Protein AF-A0A920G7Z4-F1 (afdb_monomer_lite)

Secondary structure (DSSP, 8-state):
--HHHHHS------PPEEEEETTEEEEEPPTTSSHHHHHHHHHHHTTS-GGGS-TT-HHHHHHHHHHHHHHHHHHHHH-S-TTTS---HHHHH-HHHHHHHHTT--TTS--S--------------------

Foldseek 3Di:
DDPVVVVPDDDDDADWDWADAPNDIDTDRDPPDPVLLVLLLRLLCSVDDLVVDPVPDPLSVLSSVLSSVQSVLQCVVQNDDVVVDDHQSCQSNDSVNSPVSNVQRDSVDDDPDDHHDDGDDDDDDDDPPPDD

Sequence (132 aa):
MRLEDLAAHEGEWVTPGRVHYHGYDVYELPPNGQGFAALQMLNILKQADLRDYPRGSAEAFHYMVEAKRLAFEDVARYYADPDYADIPFESLLSEAYGKERFALIDPARATPEFGPGEPKLEGRATHVSDCR

pLDDT: mean 82.18, std 16.67, range [33.47, 96.38]

Radius of gyration: 18.19 Å; chains: 1; bounding box: 48×48×43 Å

Structure (mmCIF, N/CA/C/O backbone):
data_AF-A0A920G7Z4-F1
#
_entry.id   AF-A0A920G7Z4-F1
#
loop_
_atom_site.group_PDB
_atom_site.id
_atom_site.type_symbol
_atom_site.label_atom_id
_atom_site.label_alt_id
_atom_site.label_comp_id
_atom_site.label_asym_id
_atom_site.label_entity_id
_atom_site.label_seq_id
_atom_site.pdbx_PDB_ins_code
_atom_site.Cartn_x
_atom_site.Cartn_y
_atom_site.Cartn_z
_atom_site.occupancy
_atom_site.B_iso_or_equiv
_atom_site.auth_seq_id
_atom_site.auth_comp_id
_atom_site.auth_asym_id
_atom_site.auth_atom_id
_atom_site.pdbx_PDB_model_num
ATOM 1 N N . MET A 1 1 ? 30.223 12.877 -12.887 1.00 67.56 1 MET A N 1
ATOM 2 C CA . MET A 1 1 ? 29.420 13.079 -14.101 1.00 67.56 1 MET A CA 1
ATOM 3 C C . MET A 1 1 ? 30.288 13.750 -15.153 1.00 67.56 1 MET A C 1
ATOM 5 O O . MET A 1 1 ? 30.747 14.867 -14.931 1.00 67.56 1 MET A O 1
ATOM 9 N N . ARG A 1 2 ? 30.597 13.030 -16.227 1.00 92.00 2 ARG A N 1
ATOM 10 C CA . ARG A 1 2 ? 31.365 13.452 -17.404 1.00 92.00 2 ARG A CA 1
ATOM 11 C C . ARG A 1 2 ? 30.415 13.653 -18.583 1.00 92.00 2 ARG A C 1
ATOM 13 O O . ARG A 1 2 ? 29.267 13.223 -18.533 1.00 92.00 2 ARG A O 1
ATOM 20 N N . LEU A 1 3 ? 30.895 14.290 -19.651 1.00 89.94 3 LEU A N 1
ATOM 21 C CA . LEU A 1 3 ? 30.099 14.474 -20.869 1.00 89.94 3 LEU A CA 1
ATOM 22 C C . LEU A 1 3 ? 29.703 13.122 -21.496 1.00 89.94 3 LEU A C 1
ATOM 24 O O . LEU A 1 3 ? 28.608 12.994 -22.030 1.00 89.94 3 LEU A O 1
ATOM 28 N N . GLU A 1 4 ? 30.569 12.113 -21.364 1.00 90.88 4 GLU A N 1
ATOM 29 C CA . GLU A 1 4 ? 30.301 10.736 -21.795 1.00 90.88 4 GLU A CA 1
ATOM 30 C C . GLU A 1 4 ? 29.107 10.107 -21.055 1.00 90.88 4 GLU A C 1
ATOM 32 O O . GLU A 1 4 ? 28.284 9.458 -21.693 1.00 90.88 4 GLU A O 1
ATOM 37 N N . ASP A 1 5 ? 28.964 10.355 -19.744 1.00 89.56 5 ASP A N 1
ATOM 38 C CA . ASP A 1 5 ? 27.850 9.826 -18.937 1.00 89.56 5 ASP A CA 1
ATOM 39 C C . ASP A 1 5 ? 26.497 10.379 -19.422 1.00 89.56 5 ASP A C 1
ATOM 41 O O . ASP A 1 5 ? 25.498 9.668 -19.446 1.00 89.56 5 ASP A O 1
ATOM 45 N N . LEU A 1 6 ? 26.464 11.655 -19.831 1.00 87.75 6 LEU A N 1
ATOM 46 C CA . LEU A 1 6 ? 25.259 12.301 -20.366 1.00 87.75 6 LEU A CA 1
ATOM 47 C C . LEU A 1 6 ? 24.903 11.787 -21.764 1.00 87.75 6 LEU A C 1
ATOM 49 O O . LEU A 1 6 ? 23.726 11.670 -22.085 1.00 87.75 6 LEU A O 1
ATOM 53 N N . ALA A 1 7 ? 25.911 11.508 -22.593 1.00 89.19 7 ALA A N 1
ATOM 54 C CA . ALA A 1 7 ? 25.711 11.003 -23.948 1.00 89.19 7 ALA A CA 1
ATOM 55 C C . ALA A 1 7 ? 25.238 9.540 -23.972 1.00 89.19 7 ALA A C 1
ATOM 57 O O . ALA A 1 7 ? 24.579 9.143 -24.927 1.00 89.19 7 ALA A O 1
ATOM 58 N N . ALA A 1 8 ? 25.581 8.757 -22.944 1.00 89.88 8 ALA A N 1
ATOM 59 C CA . ALA A 1 8 ? 25.205 7.351 -22.812 1.00 89.88 8 ALA A CA 1
ATOM 60 C C . ALA A 1 8 ? 23.890 7.120 -22.040 1.00 89.88 8 ALA A C 1
ATOM 62 O O . ALA A 1 8 ? 23.443 5.981 -21.942 1.00 89.88 8 ALA A O 1
ATOM 63 N N . HIS A 1 9 ? 23.285 8.161 -21.457 1.00 86.12 9 HIS A N 1
ATOM 64 C CA . HIS A 1 9 ? 22.019 8.029 -20.739 1.00 86.12 9 HIS A CA 1
ATOM 65 C C . HIS A 1 9 ? 20.848 7.869 -21.715 1.00 86.12 9 HIS A C 1
ATOM 67 O O . HIS A 1 9 ? 20.615 8.731 -22.563 1.00 86.12 9 HIS A O 1
ATOM 73 N N . GLU A 1 10 ? 20.064 6.810 -21.532 1.00 87.00 10 GLU A N 1
ATOM 74 C CA . GLU A 1 10 ? 18.823 6.569 -22.261 1.00 87.00 10 GLU A CA 1
ATOM 75 C C . GLU A 1 10 ? 17.664 6.386 -21.275 1.00 87.00 10 GLU A C 1
ATOM 77 O O . GLU A 1 10 ? 17.843 5.914 -20.153 1.00 87.00 10 GLU A O 1
ATOM 82 N N . GLY A 1 11 ? 16.470 6.814 -21.685 1.00 84.44 11 GLY A N 1
ATOM 83 C CA . GLY A 1 11 ? 15.245 6.585 -20.926 1.00 84.44 11 GLY A CA 1
ATOM 84 C C . GLY A 1 11 ? 14.642 5.230 -21.274 1.00 84.44 11 GLY A C 1
ATOM 85 O O . GLY A 1 11 ? 14.631 4.831 -22.438 1.00 84.44 11 GLY A O 1
ATOM 86 N N . GLU A 1 12 ? 14.084 4.554 -20.276 1.00 84.19 12 GLU A N 1
ATOM 87 C CA . GLU A 1 12 ? 13.494 3.229 -20.444 1.00 84.19 12 GLU A CA 1
ATOM 88 C C . GLU A 1 12 ? 11.966 3.294 -20.441 1.00 84.19 12 GLU A C 1
ATOM 90 O O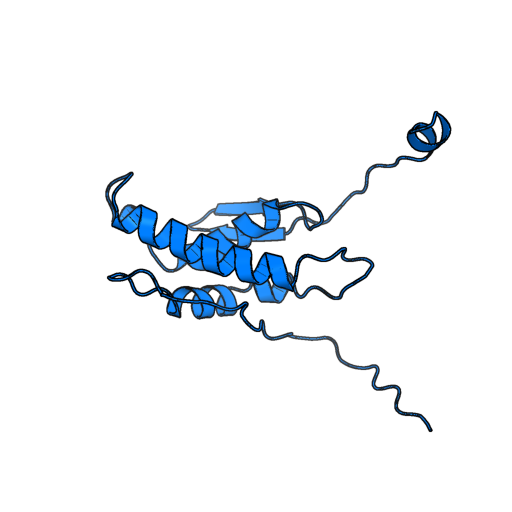 . GLU A 1 12 ? 11.342 3.965 -19.614 1.00 84.19 12 GLU A O 1
ATOM 95 N N . TRP A 1 13 ? 11.347 2.568 -21.372 1.00 87.56 13 TRP A N 1
ATOM 96 C CA . TRP A 1 13 ? 9.909 2.325 -21.347 1.00 87.56 13 TRP A CA 1
ATOM 97 C C . TRP A 1 13 ? 9.615 1.128 -20.454 1.00 87.56 13 TRP A C 1
ATOM 99 O O . TRP A 1 13 ? 10.124 0.034 -20.685 1.00 87.56 13 TRP A O 1
ATOM 109 N N . VAL A 1 14 ? 8.743 1.330 -19.471 1.00 85.88 14 VAL A N 1
ATOM 110 C CA . VAL A 1 14 ? 8.401 0.315 -18.472 1.00 85.88 14 VAL A CA 1
ATOM 111 C C . VAL A 1 14 ? 6.906 0.017 -18.472 1.00 85.88 14 VAL A C 1
ATOM 113 O O . VAL A 1 14 ? 6.084 0.851 -18.857 1.00 85.88 14 VAL A O 1
ATOM 116 N N . THR A 1 15 ? 6.546 -1.182 -18.015 1.00 86.88 15 THR A N 1
ATOM 117 C CA . THR A 1 15 ? 5.146 -1.533 -17.747 1.00 86.88 15 THR A CA 1
ATOM 118 C C . THR A 1 15 ? 4.794 -1.103 -16.320 1.00 86.88 15 THR A C 1
ATOM 120 O O . THR A 1 15 ? 5.471 -1.541 -15.390 1.00 86.88 15 THR A O 1
ATOM 123 N N . PRO A 1 16 ? 3.777 -0.245 -16.113 1.00 90.50 16 PRO A N 1
ATOM 124 C CA . PRO A 1 16 ? 3.401 0.210 -14.778 1.00 90.50 16 PRO A CA 1
ATOM 125 C C . PRO A 1 16 ? 2.716 -0.896 -13.968 1.00 90.50 16 PRO A C 1
ATOM 127 O O . PRO A 1 16 ? 1.976 -1.718 -14.513 1.00 90.50 16 PRO A O 1
ATOM 130 N N . GLY A 1 17 ? 2.903 -0.860 -12.649 1.00 89.75 17 GLY A N 1
ATOM 131 C CA . GLY A 1 17 ? 2.079 -1.613 -11.709 1.00 89.75 17 GLY A CA 1
ATOM 132 C C . GLY A 1 17 ? 0.688 -0.992 -11.590 1.00 89.75 17 GLY A C 1
ATOM 133 O O . GLY A 1 17 ? 0.511 0.203 -11.841 1.00 89.75 17 GLY A O 1
ATOM 134 N N . ARG A 1 18 ? -0.308 -1.793 -11.198 1.00 93.56 18 ARG A N 1
ATOM 135 C CA . ARG A 1 18 ? -1.703 -1.348 -11.078 1.00 93.56 18 ARG A CA 1
ATOM 136 C C . ARG A 1 18 ? -2.383 -1.926 -9.845 1.00 93.56 18 ARG A C 1
ATOM 138 O O . ARG A 1 18 ? -2.266 -3.118 -9.583 1.00 93.56 18 ARG A O 1
ATOM 145 N N . VAL A 1 19 ? -3.186 -1.112 -9.162 1.00 94.69 19 VAL A N 1
ATOM 146 C CA . VAL A 1 19 ? -4.140 -1.565 -8.136 1.00 94.69 19 VAL A CA 1
ATOM 147 C C . VAL A 1 19 ? -5.518 -0.974 -8.406 1.00 94.69 19 VAL A C 1
ATOM 149 O O . VAL A 1 19 ? -5.649 0.210 -8.712 1.00 94.69 19 VAL A O 1
ATOM 152 N N . HIS A 1 20 ? -6.552 -1.804 -8.260 1.00 94.50 20 HIS A N 1
ATOM 153 C CA . HIS A 1 20 ? -7.937 -1.348 -8.274 1.00 94.50 20 HIS A CA 1
ATOM 154 C C . HIS A 1 20 ? -8.363 -0.901 -6.869 1.00 94.50 20 HIS A C 1
ATOM 156 O O . HIS A 1 20 ? -8.331 -1.692 -5.923 1.00 94.50 20 HIS A O 1
ATOM 162 N N . TYR A 1 21 ? -8.777 0.357 -6.736 1.00 94.50 21 TYR A N 1
ATOM 163 C CA . TYR A 1 21 ? -9.144 0.990 -5.473 1.00 94.50 21 TYR A CA 1
ATOM 164 C C . TYR A 1 21 ? -10.485 1.722 -5.615 1.00 94.50 21 TYR A C 1
ATOM 166 O O . TYR A 1 21 ? -10.576 2.763 -6.264 1.00 94.50 21 TYR A O 1
ATOM 174 N N . HIS A 1 22 ? -11.542 1.159 -5.019 1.00 90.88 22 HIS A N 1
ATOM 175 C CA . HIS A 1 22 ? -12.897 1.735 -4.967 1.00 90.88 22 HIS A CA 1
ATOM 176 C C . HIS A 1 22 ? -13.426 2.287 -6.309 1.00 90.88 22 HIS A C 1
ATOM 178 O O . HIS A 1 22 ? -13.958 3.396 -6.366 1.00 90.88 22 HIS A O 1
ATOM 184 N N . GLY A 1 23 ? -13.304 1.509 -7.391 1.00 93.00 23 GLY A N 1
ATOM 185 C CA . GLY A 1 23 ? -13.811 1.878 -8.718 1.00 93.00 23 GLY A CA 1
ATOM 186 C C . GLY A 1 23 ? -12.803 2.594 -9.620 1.00 93.00 23 GLY A C 1
ATOM 187 O O . GLY A 1 23 ? -13.140 2.898 -10.761 1.00 93.00 23 GLY A O 1
ATOM 188 N N . TYR A 1 24 ? -11.576 2.822 -9.149 1.00 94.88 24 TYR A N 1
ATOM 189 C CA . TYR A 1 24 ? -10.504 3.453 -9.917 1.00 94.88 24 TYR A CA 1
ATOM 190 C C . TYR A 1 24 ? -9.307 2.520 -10.065 1.00 94.88 24 TYR A C 1
ATOM 192 O O . TYR A 1 24 ? -8.960 1.799 -9.132 1.00 94.88 24 TYR A O 1
ATOM 200 N N . ASP A 1 25 ? -8.647 2.584 -11.217 1.00 96.00 25 ASP A N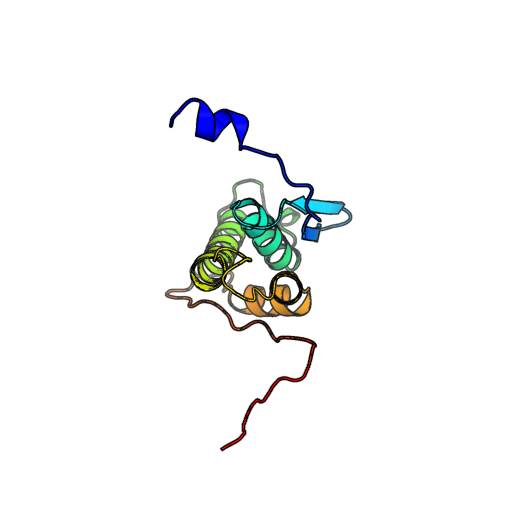 1
ATOM 201 C CA . ASP A 1 25 ? -7.339 1.967 -11.413 1.00 96.00 25 ASP A CA 1
ATOM 202 C C . ASP A 1 25 ? -6.249 3.006 -11.145 1.00 96.00 25 ASP A C 1
ATOM 204 O O . ASP A 1 25 ? -6.209 4.060 -11.784 1.00 96.00 25 ASP A O 1
ATOM 208 N N . VAL A 1 26 ? -5.370 2.702 -10.195 1.00 95.25 26 VAL A N 1
ATOM 209 C CA . VAL A 1 26 ? -4.205 3.522 -9.854 1.00 95.25 26 VAL A CA 1
ATOM 210 C C . VAL A 1 26 ? -2.970 2.851 -10.429 1.00 95.25 26 VAL A C 1
ATOM 212 O O . VAL A 1 26 ? -2.776 1.652 -10.222 1.00 95.25 26 VAL A O 1
ATOM 215 N N . TYR A 1 27 ? -2.156 3.623 -11.144 1.00 94.44 27 TYR A N 1
ATOM 216 C CA . TYR A 1 27 ? -0.940 3.153 -11.798 1.00 94.44 27 TYR A CA 1
ATOM 217 C C . TYR A 1 27 ? 0.276 3.845 -11.207 1.00 94.44 27 TYR A C 1
ATOM 219 O O . TYR A 1 27 ? 0.255 5.059 -11.020 1.00 94.44 27 TYR A O 1
ATOM 227 N N . GLU A 1 28 ? 1.337 3.082 -10.975 1.00 92.75 28 GLU A N 1
ATOM 228 C CA . GLU A 1 28 ? 2.637 3.611 -10.565 1.00 92.75 28 GLU A CA 1
ATOM 229 C C . GLU A 1 28 ? 3.752 2.915 -11.334 1.00 92.75 28 GLU A C 1
ATOM 231 O O . GLU A 1 28 ? 3.611 1.775 -11.790 1.00 92.75 28 GLU A O 1
ATOM 236 N N . LEU A 1 29 ? 4.871 3.619 -11.485 1.00 89.25 29 LEU A N 1
ATOM 237 C CA . LEU A 1 29 ? 6.058 3.050 -12.109 1.00 89.25 29 LEU A CA 1
ATOM 238 C C . LEU A 1 29 ? 6.605 1.897 -11.245 1.00 89.25 29 LEU A C 1
ATOM 240 O O . LEU A 1 29 ? 6.540 1.974 -10.011 1.00 89.25 29 LEU A O 1
ATOM 244 N N . PRO A 1 30 ? 7.142 0.830 -11.864 1.00 82.00 30 PRO A N 1
ATOM 245 C CA . PRO A 1 30 ? 7.867 -0.197 -11.127 1.00 82.00 30 PRO A CA 1
ATOM 246 C C . PRO A 1 30 ? 9.119 0.404 -10.458 1.00 82.00 30 PRO A C 1
ATOM 248 O O . PRO A 1 30 ? 9.533 1.520 -10.800 1.00 82.00 30 PRO A O 1
ATOM 251 N N . PRO A 1 31 ? 9.740 -0.302 -9.496 1.00 74.94 31 PRO A N 1
ATOM 252 C CA . PRO A 1 31 ? 11.033 0.094 -8.950 1.00 74.94 31 PRO A CA 1
ATOM 253 C C . PRO A 1 31 ? 12.061 0.383 -10.051 1.00 74.94 31 PRO A C 1
ATOM 255 O O . PRO A 1 31 ? 11.993 -0.180 -11.137 1.00 74.94 31 PRO A O 1
ATOM 258 N N . ASN A 1 32 ? 13.015 1.282 -9.830 1.00 66.62 32 ASN A N 1
ATOM 259 C CA . ASN A 1 32 ? 13.583 1.720 -8.545 1.00 66.62 32 ASN A CA 1
ATOM 260 C C . ASN A 1 32 ? 12.856 2.858 -7.778 1.00 66.62 32 ASN A C 1
ATOM 262 O O . ASN A 1 32 ? 13.328 3.276 -6.718 1.00 66.62 32 ASN A O 1
ATOM 266 N N . GLY A 1 33 ? 11.721 3.369 -8.264 1.00 71.12 33 GLY A N 1
ATOM 267 C CA . GLY A 1 33 ? 10.931 4.390 -7.562 1.00 71.12 33 GLY A CA 1
ATOM 268 C C . GLY A 1 33 ? 10.187 3.878 -6.314 1.00 71.12 33 GLY A C 1
ATOM 269 O O . GLY A 1 33 ? 9.871 2.699 -6.190 1.00 71.12 33 GLY A O 1
ATOM 270 N N . GLN A 1 34 ? 9.832 4.786 -5.393 1.00 73.75 34 GLN A N 1
ATOM 271 C CA . GLN A 1 34 ? 9.018 4.455 -4.204 1.00 73.75 34 GLN A CA 1
ATOM 272 C C . GLN A 1 34 ? 7.499 4.455 -4.467 1.00 73.75 34 GLN A C 1
ATOM 274 O O . GLN A 1 34 ? 6.729 4.112 -3.571 1.00 73.75 34 GLN A O 1
ATOM 279 N N . GLY A 1 35 ? 7.050 4.832 -5.672 1.00 82.19 35 GLY A N 1
ATOM 280 C CA . GLY A 1 35 ? 5.621 4.921 -6.020 1.00 82.19 35 GLY A CA 1
ATOM 281 C C . GLY A 1 35 ? 4.877 3.596 -5.836 1.00 82.19 35 GLY A C 1
ATOM 282 O O . GLY A 1 35 ? 3.736 3.565 -5.384 1.00 82.19 35 GLY A O 1
ATOM 283 N N . PHE A 1 36 ? 5.567 2.478 -6.041 1.00 86.56 36 PHE A N 1
ATOM 284 C CA . PHE A 1 36 ? 5.000 1.143 -5.886 1.00 86.56 36 PHE A CA 1
ATOM 285 C C . PHE A 1 36 ? 4.564 0.840 -4.427 1.00 86.56 36 PHE A C 1
ATOM 287 O O . PHE A 1 36 ? 3.654 0.037 -4.202 1.00 86.56 36 PHE A O 1
ATOM 294 N N . ALA A 1 37 ? 5.107 1.554 -3.427 1.00 89.94 37 ALA A N 1
ATOM 295 C CA . ALA A 1 37 ? 4.682 1.440 -2.029 1.00 89.94 37 ALA A CA 1
ATOM 296 C C . ALA A 1 37 ? 3.266 2.000 -1.834 1.00 89.94 37 ALA A C 1
ATOM 298 O O . ALA A 1 37 ? 2.481 1.470 -1.046 1.00 89.94 37 ALA A O 1
ATOM 299 N N . ALA A 1 38 ? 2.911 3.046 -2.588 1.00 92.94 38 ALA A N 1
ATOM 300 C CA . ALA A 1 38 ? 1.575 3.625 -2.563 1.00 92.94 38 ALA A CA 1
ATOM 301 C C . ALA A 1 38 ? 0.531 2.632 -3.091 1.00 92.94 38 ALA A C 1
ATOM 303 O O . ALA A 1 38 ? -0.528 2.487 -2.482 1.00 92.94 38 ALA A O 1
ATOM 304 N N . LEU A 1 39 ? 0.845 1.887 -4.160 1.00 94.50 39 LEU A N 1
ATOM 305 C CA . LEU A 1 39 ? -0.032 0.823 -4.662 1.00 94.50 39 LEU A CA 1
ATOM 306 C C . LEU A 1 39 ? -0.290 -0.239 -3.591 1.00 94.50 39 LEU A C 1
ATOM 308 O O . LEU A 1 39 ? -1.437 -0.616 -3.351 1.00 94.50 39 LEU A O 1
ATOM 312 N N . GLN A 1 40 ? 0.759 -0.679 -2.899 1.00 93.88 40 GLN A N 1
ATOM 313 C CA . GLN A 1 40 ? 0.624 -1.671 -1.841 1.00 93.88 40 GLN A CA 1
ATOM 314 C C . GLN A 1 40 ? -0.207 -1.151 -0.659 1.00 93.88 40 GLN A C 1
ATOM 316 O O . GLN A 1 40 ? -1.102 -1.850 -0.183 1.00 93.88 40 GLN A O 1
ATOM 321 N N . MET A 1 41 ? 0.018 0.095 -0.231 1.00 95.56 41 MET A N 1
ATOM 322 C CA . MET A 1 41 ? -0.801 0.743 0.798 1.00 95.56 41 MET A CA 1
ATOM 323 C C . MET A 1 41 ? -2.281 0.793 0.404 1.00 95.56 41 MET A C 1
ATOM 325 O O . MET A 1 41 ? -3.136 0.454 1.217 1.00 95.56 41 MET A O 1
ATOM 329 N N . LEU A 1 42 ? -2.598 1.175 -0.837 1.00 95.88 42 LEU A N 1
ATOM 330 C CA . LEU A 1 42 ? -3.977 1.202 -1.337 1.00 95.88 42 LEU A CA 1
ATOM 331 C C . LEU A 1 42 ? -4.597 -0.199 -1.374 1.00 95.88 42 LEU A C 1
ATOM 333 O O . LEU A 1 42 ? -5.761 -0.370 -1.015 1.00 95.88 42 LEU A O 1
ATOM 337 N N . ASN A 1 43 ? -3.821 -1.215 -1.753 1.00 95.88 43 ASN A N 1
ATOM 338 C CA . ASN A 1 43 ? -4.284 -2.600 -1.776 1.00 95.88 43 ASN A CA 1
ATOM 339 C C . ASN A 1 43 ? -4.610 -3.149 -0.371 1.00 95.88 43 ASN A C 1
ATOM 341 O O . ASN A 1 43 ? -5.515 -3.972 -0.230 1.00 95.88 43 ASN A O 1
ATOM 345 N N . ILE A 1 44 ? -3.908 -2.673 0.664 1.00 96.00 44 ILE A N 1
ATOM 346 C CA . ILE A 1 44 ? -4.217 -2.954 2.076 1.00 96.00 44 ILE A CA 1
ATOM 347 C C . ILE A 1 44 ? -5.450 -2.157 2.517 1.00 96.00 44 ILE A C 1
ATOM 349 O O . ILE A 1 44 ? -6.389 -2.716 3.076 1.00 96.00 44 ILE A O 1
ATOM 353 N N . LEU A 1 45 ? -5.476 -0.850 2.244 1.00 96.38 45 LEU A N 1
ATOM 354 C CA . LEU A 1 45 ? -6.527 0.052 2.721 1.00 96.38 45 LEU A CA 1
ATOM 355 C C . LEU A 1 45 ? -7.897 -0.222 2.108 1.00 96.38 45 LEU A C 1
ATOM 357 O O . LEU A 1 45 ? -8.891 0.061 2.762 1.00 96.38 45 LEU A O 1
ATOM 361 N N . LYS A 1 46 ? -7.980 -0.820 0.914 1.00 95.12 46 LYS A N 1
ATOM 362 C CA . LYS A 1 46 ? -9.270 -1.118 0.262 1.00 95.12 46 LYS A CA 1
ATOM 363 C C . LYS A 1 46 ? -10.189 -2.048 1.071 1.00 95.12 46 LYS A C 1
ATOM 365 O O . LYS A 1 46 ? -11.356 -2.199 0.723 1.00 95.12 46 LYS A O 1
ATOM 370 N N . GLN A 1 47 ? -9.664 -2.697 2.114 1.00 95.12 47 GLN A N 1
ATOM 371 C CA . GLN A 1 47 ? -10.426 -3.556 3.024 1.00 95.12 47 GLN A CA 1
ATOM 372 C C . GLN A 1 47 ? -11.199 -2.766 4.098 1.00 95.12 47 GLN A C 1
ATOM 374 O O . GLN A 1 47 ? -12.060 -3.338 4.764 1.00 95.12 47 GLN A O 1
ATOM 379 N N . ALA A 1 48 ? -10.916 -1.468 4.262 1.00 92.62 48 ALA A N 1
ATOM 380 C CA . ALA A 1 48 ? -11.653 -0.548 5.122 1.00 92.62 48 ALA A CA 1
ATOM 381 C C . ALA A 1 48 ? -12.170 0.639 4.308 1.00 92.62 48 ALA A C 1
ATOM 383 O O . ALA A 1 48 ? -11.434 1.249 3.533 1.00 92.62 48 ALA A O 1
ATOM 384 N N . ASP A 1 49 ? -13.425 1.025 4.523 1.00 92.56 49 ASP A N 1
ATOM 385 C CA . ASP A 1 49 ? -13.945 2.232 3.899 1.00 92.56 49 ASP A CA 1
ATOM 386 C C . ASP A 1 49 ? -13.575 3.462 4.733 1.00 92.56 49 ASP A C 1
ATOM 388 O O . ASP A 1 49 ? -14.242 3.822 5.700 1.00 92.56 49 ASP A O 1
ATOM 392 N N . LEU A 1 50 ? -12.492 4.142 4.350 1.00 91.88 50 LEU A N 1
ATOM 393 C CA . LEU A 1 50 ? -12.052 5.349 5.054 1.00 91.88 50 LEU A CA 1
ATOM 394 C C . LEU A 1 50 ? -13.084 6.493 5.011 1.00 91.88 50 LEU A C 1
ATOM 396 O O . LEU A 1 50 ? -12.957 7.443 5.783 1.00 91.88 50 LEU A O 1
ATOM 400 N N . ARG A 1 51 ? -14.102 6.420 4.139 1.00 91.56 51 ARG A N 1
ATOM 401 C CA . ARG A 1 51 ? -15.198 7.402 4.073 1.00 91.56 51 ARG A CA 1
ATOM 402 C C . ARG A 1 51 ? -16.133 7.317 5.277 1.00 91.56 51 ARG A C 1
ATOM 404 O O . ARG A 1 51 ? -16.829 8.293 5.550 1.00 91.56 51 ARG A O 1
ATOM 411 N N . ASP A 1 52 ? -16.107 6.204 6.006 1.00 94.00 52 ASP A N 1
ATOM 412 C CA . ASP A 1 52 ? -16.880 6.023 7.236 1.00 94.00 52 ASP A CA 1
ATOM 413 C C . ASP A 1 52 ? -16.331 6.865 8.399 1.00 94.00 52 ASP A C 1
ATOM 415 O O . ASP A 1 52 ? -17.003 7.050 9.416 1.00 94.00 52 ASP A O 1
ATOM 419 N N . TYR A 1 53 ? -15.126 7.424 8.247 1.00 93.88 53 TYR A N 1
ATOM 420 C CA . TYR A 1 53 ? -14.464 8.228 9.263 1.00 93.88 53 TYR A CA 1
ATOM 421 C C . TYR A 1 53 ? -14.395 9.707 8.863 1.00 93.88 53 TYR A C 1
ATOM 423 O O . TYR A 1 53 ? -14.133 10.038 7.701 1.00 93.88 53 TYR A O 1
ATOM 431 N N . PRO A 1 54 ? -14.551 10.646 9.818 1.00 95.19 54 PRO A N 1
ATOM 432 C CA . PRO A 1 54 ? -14.339 12.059 9.546 1.00 95.19 54 PRO A CA 1
ATOM 433 C C . PRO A 1 54 ? -12.936 12.310 8.991 1.00 95.19 54 PRO A C 1
ATOM 435 O O . PRO A 1 54 ? -11.946 11.731 9.451 1.00 95.19 54 PRO A O 1
ATOM 438 N N . ARG A 1 55 ? -12.832 13.221 8.022 1.00 92.38 55 ARG A N 1
ATOM 439 C CA . ARG A 1 55 ? -11.540 13.614 7.454 1.00 92.38 55 ARG A CA 1
ATOM 440 C C . ARG A 1 55 ? -10.614 14.129 8.559 1.00 92.38 55 ARG A C 1
ATOM 442 O O . ARG A 1 55 ? -10.945 15.092 9.242 1.00 92.38 55 ARG A O 1
ATOM 449 N N . GLY A 1 56 ? -9.439 13.517 8.683 1.00 91.56 56 GLY A N 1
ATOM 450 C CA . GLY A 1 56 ? -8.440 13.880 9.692 1.00 91.56 56 GLY A CA 1
ATOM 451 C C . GLY A 1 56 ? -8.701 13.314 11.093 1.00 91.56 56 GLY A C 1
ATOM 452 O O . GLY A 1 56 ? -8.031 13.725 12.036 1.00 91.56 56 GLY A O 1
ATOM 453 N N . SER A 1 57 ? -9.656 12.395 11.234 1.00 95.19 57 SER A N 1
ATOM 454 C CA . SER A 1 57 ? -9.872 11.637 12.469 1.00 95.19 57 SER A CA 1
ATOM 455 C C . SER A 1 57 ? -8.681 10.738 12.811 1.00 95.19 57 SER A C 1
ATOM 457 O O . SER A 1 57 ? -7.897 10.348 11.937 1.00 95.19 57 SER A O 1
ATOM 459 N N . ALA A 1 58 ? -8.556 10.402 14.095 1.00 94.50 58 ALA A N 1
ATOM 460 C CA . ALA A 1 58 ? -7.498 9.524 14.580 1.00 94.50 58 ALA A CA 1
ATOM 461 C C . ALA A 1 58 ? -7.613 8.126 13.957 1.00 94.50 58 ALA A C 1
ATOM 463 O O . ALA A 1 58 ? -6.603 7.528 13.616 1.00 94.50 58 ALA A O 1
ATOM 464 N N . GLU A 1 59 ? -8.835 7.651 13.738 1.00 94.06 59 GLU A N 1
ATOM 465 C CA . GLU A 1 59 ? -9.162 6.363 13.140 1.00 94.06 59 GLU A CA 1
ATOM 466 C C . GLU A 1 59 ? -8.710 6.292 11.679 1.00 94.06 59 GLU A C 1
ATOM 468 O O . GLU A 1 59 ? -8.023 5.350 11.285 1.00 94.06 59 GLU A O 1
ATOM 473 N N . ALA A 1 60 ? -9.012 7.321 10.878 1.00 94.75 60 ALA A N 1
ATOM 474 C CA . ALA A 1 60 ? -8.541 7.381 9.497 1.00 94.75 60 ALA A CA 1
ATOM 475 C C . ALA A 1 60 ? -7.005 7.397 9.436 1.00 94.75 60 ALA A C 1
ATOM 477 O O . ALA A 1 60 ? -6.402 6.683 8.632 1.00 94.75 60 ALA A O 1
ATOM 478 N N . PHE A 1 61 ? -6.359 8.190 10.299 1.00 95.00 61 PHE A N 1
ATOM 479 C CA . PHE A 1 61 ? -4.899 8.215 10.385 1.00 95.00 61 PHE A CA 1
ATOM 480 C C . PHE A 1 61 ? -4.312 6.895 10.870 1.00 95.00 61 PHE A C 1
ATOM 482 O O . PHE A 1 61 ? -3.279 6.490 10.349 1.00 95.00 61 PHE A O 1
ATOM 489 N N . HIS A 1 62 ? -4.967 6.213 11.805 1.00 95.19 62 HIS A N 1
ATOM 490 C CA . HIS A 1 62 ? -4.540 4.916 12.314 1.00 95.19 62 HIS A CA 1
ATOM 491 C C . HIS A 1 62 ? -4.439 3.888 11.187 1.00 95.19 62 HIS A C 1
ATOM 493 O O . HIS A 1 62 ? -3.361 3.343 10.959 1.00 95.19 62 HIS A O 1
ATOM 499 N N . TYR A 1 63 ? -5.500 3.718 10.391 1.00 95.69 63 TYR A N 1
ATOM 500 C CA . TYR A 1 63 ? -5.458 2.817 9.236 1.00 95.69 63 TYR A CA 1
ATOM 501 C C . TYR A 1 63 ? -4.380 3.214 8.225 1.00 95.69 63 TYR A C 1
ATOM 503 O O . TYR A 1 63 ? -3.624 2.359 7.768 1.00 95.69 63 TYR A O 1
ATOM 511 N N . MET A 1 64 ? -4.272 4.505 7.888 1.00 95.19 64 MET A N 1
ATOM 512 C CA . MET A 1 64 ? -3.257 4.981 6.941 1.00 95.19 64 MET A CA 1
ATOM 513 C C . MET A 1 64 ? -1.828 4.729 7.442 1.00 95.19 64 MET A C 1
ATOM 515 O O . MET A 1 64 ? -0.962 4.352 6.652 1.00 95.19 64 MET A O 1
ATOM 519 N N . VAL A 1 65 ? -1.568 4.930 8.736 1.00 94.81 65 VAL A N 1
ATOM 520 C CA . VAL A 1 65 ? -0.249 4.724 9.348 1.00 94.81 65 VAL A CA 1
ATOM 521 C C . VAL A 1 65 ? 0.087 3.239 9.435 1.00 94.81 65 VAL A C 1
ATOM 523 O O . VAL A 1 65 ? 1.182 2.862 9.026 1.00 94.81 65 VAL A O 1
ATOM 526 N N . GLU A 1 66 ? -0.828 2.390 9.902 1.00 95.12 66 GLU A N 1
ATOM 527 C CA . GLU A 1 66 ? -0.579 0.946 9.998 1.00 95.12 66 GLU A CA 1
ATOM 528 C C . GLU A 1 66 ? -0.387 0.321 8.606 1.00 95.12 66 GLU A C 1
ATOM 530 O O . GLU A 1 66 ? 0.570 -0.425 8.393 1.00 95.12 66 GLU A O 1
ATOM 535 N N . ALA A 1 67 ? -1.201 0.706 7.615 1.00 95.56 67 ALA A N 1
ATOM 536 C CA . ALA A 1 67 ? -1.016 0.269 6.230 1.00 95.56 67 ALA A CA 1
ATOM 537 C C . ALA A 1 67 ? 0.325 0.741 5.648 1.00 95.56 67 ALA A C 1
ATOM 539 O O . ALA A 1 67 ? 1.010 -0.026 4.969 1.00 95.56 67 ALA A O 1
ATOM 540 N N . LYS A 1 68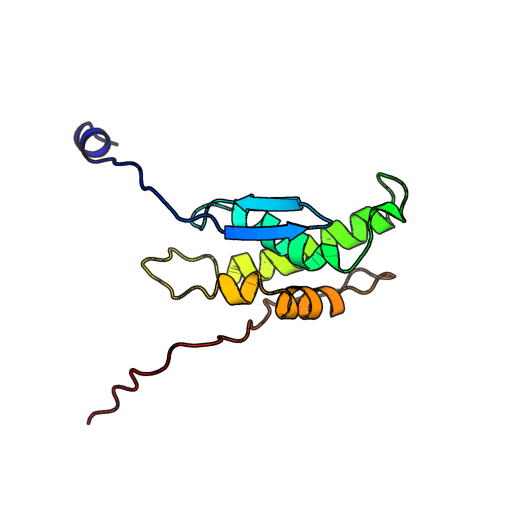 ? 0.737 1.983 5.947 1.00 93.75 68 LYS A N 1
ATOM 541 C CA . LYS A 1 68 ? 2.056 2.495 5.559 1.00 93.75 68 LYS A CA 1
ATOM 542 C C . LYS A 1 68 ? 3.174 1.661 6.171 1.00 93.75 68 LYS A C 1
ATOM 544 O O . LYS A 1 68 ? 4.090 1.287 5.451 1.00 93.75 68 LYS A O 1
ATOM 549 N N . ARG A 1 69 ? 3.117 1.370 7.473 1.00 91.81 69 ARG A N 1
ATOM 550 C CA . ARG A 1 69 ? 4.140 0.562 8.155 1.00 91.81 69 ARG A CA 1
ATOM 551 C C . ARG A 1 69 ? 4.291 -0.798 7.474 1.00 91.81 69 ARG A C 1
ATOM 553 O O . ARG A 1 69 ? 5.393 -1.142 7.074 1.00 91.81 69 ARG A O 1
ATOM 560 N N . LEU A 1 70 ? 3.186 -1.508 7.250 1.00 92.50 70 LEU A N 1
ATOM 561 C CA . LEU A 1 70 ? 3.190 -2.824 6.602 1.00 92.50 70 LEU A CA 1
ATOM 562 C C . LEU A 1 70 ? 3.760 -2.801 5.178 1.00 92.50 70 LEU A C 1
ATOM 564 O O . LEU A 1 70 ? 4.529 -3.693 4.822 1.00 92.50 70 LEU A O 1
ATOM 568 N N . ALA A 1 71 ? 3.395 -1.794 4.379 1.00 91.56 71 ALA A N 1
ATOM 569 C CA . ALA A 1 71 ? 3.921 -1.636 3.026 1.00 91.56 71 ALA A CA 1
ATOM 570 C C . ALA A 1 71 ? 5.418 -1.296 3.035 1.00 91.56 71 ALA A C 1
ATOM 572 O O . ALA A 1 71 ? 6.181 -1.845 2.250 1.00 91.56 71 ALA A O 1
ATOM 573 N N . PHE A 1 72 ? 5.868 -0.427 3.943 1.00 87.88 72 PHE A N 1
ATOM 574 C CA . PHE A 1 72 ? 7.277 -0.040 4.025 1.00 87.88 72 PHE A CA 1
ATOM 575 C C . PHE A 1 72 ? 8.182 -1.168 4.541 1.00 87.88 72 PHE A C 1
ATOM 577 O O . PHE A 1 72 ? 9.333 -1.231 4.119 1.00 87.88 72 PHE A O 1
ATOM 584 N N . GLU A 1 73 ? 7.677 -2.079 5.378 1.00 88.19 73 GLU A N 1
ATOM 585 C CA . GLU A 1 73 ? 8.397 -3.313 5.731 1.00 88.19 73 GLU A CA 1
ATOM 586 C C . GLU A 1 73 ? 8.618 -4.206 4.500 1.00 88.19 73 GLU A C 1
ATOM 588 O O . GLU A 1 73 ? 9.723 -4.692 4.260 1.00 88.19 73 GLU A O 1
ATOM 593 N N . ASP A 1 74 ? 7.587 -4.376 3.668 1.00 87.19 74 ASP A N 1
ATOM 594 C CA . ASP A 1 74 ? 7.691 -5.181 2.447 1.00 87.19 74 ASP A CA 1
ATOM 595 C C . ASP A 1 74 ? 8.619 -4.508 1.422 1.00 87.19 74 ASP A C 1
ATOM 597 O O . ASP A 1 74 ? 9.476 -5.165 0.836 1.00 87.19 74 ASP A O 1
ATOM 601 N N . VAL A 1 75 ? 8.530 -3.185 1.267 1.00 79.00 75 VAL A N 1
ATOM 602 C CA . VAL A 1 75 ? 9.470 -2.387 0.464 1.00 79.00 75 VAL A CA 1
ATOM 603 C C . VAL A 1 75 ? 10.903 -2.584 0.955 1.00 79.00 75 VAL A C 1
ATOM 605 O O . VAL A 1 75 ? 11.783 -2.862 0.148 1.00 79.00 75 VAL A O 1
ATOM 608 N N . ALA A 1 76 ? 11.158 -2.493 2.262 1.00 78.06 76 ALA A N 1
ATOM 609 C CA . ALA A 1 76 ? 12.505 -2.633 2.813 1.00 78.06 76 ALA A CA 1
ATOM 610 C C . ALA A 1 76 ? 13.124 -4.016 2.548 1.00 78.06 76 ALA A C 1
ATOM 612 O O . ALA A 1 76 ? 14.341 -4.120 2.402 1.00 78.06 76 ALA A O 1
ATOM 613 N N . ARG A 1 77 ? 12.303 -5.073 2.472 1.00 78.25 77 ARG A N 1
ATOM 614 C CA . ARG A 1 77 ? 12.768 -6.435 2.168 1.00 78.25 77 ARG A CA 1
ATOM 615 C C . ARG A 1 77 ? 12.887 -6.715 0.673 1.00 78.25 77 ARG A C 1
ATOM 617 O O . ARG A 1 77 ? 13.809 -7.421 0.273 1.00 78.25 77 ARG A O 1
ATOM 624 N N . TYR A 1 78 ? 11.935 -6.235 -0.122 1.00 73.88 78 TYR A N 1
ATOM 625 C CA . TYR A 1 78 ? 11.754 -6.675 -1.504 1.00 73.88 78 TYR A CA 1
ATOM 626 C C . TYR A 1 78 ? 12.147 -5.633 -2.548 1.00 73.88 78 TYR A C 1
ATOM 628 O O . TYR A 1 78 ? 12.347 -6.015 -3.693 1.00 73.88 78 TYR A O 1
ATOM 636 N N . TYR A 1 79 ? 12.280 -4.344 -2.216 1.00 68.19 79 TYR A N 1
ATOM 637 C CA . TYR A 1 79 ? 12.711 -3.345 -3.202 1.00 68.19 79 TYR A CA 1
ATOM 638 C C . TYR A 1 79 ? 14.224 -3.366 -3.319 1.00 68.19 79 TYR A C 1
ATOM 640 O O . TYR A 1 79 ? 14.944 -2.581 -2.703 1.00 68.19 79 TYR A O 1
ATOM 648 N N . ALA A 1 80 ? 14.688 -4.293 -4.139 1.00 63.78 80 ALA A N 1
ATOM 649 C CA . ALA A 1 80 ? 16.011 -4.266 -4.720 1.00 63.78 80 ALA A CA 1
ATOM 650 C C . ALA A 1 80 ? 15.915 -3.825 -6.187 1.00 63.78 80 ALA A C 1
ATOM 652 O O . ALA A 1 80 ? 14.830 -3.621 -6.734 1.00 63.78 80 ALA A O 1
ATOM 653 N N . ASP A 1 81 ? 17.069 -3.641 -6.811 1.00 58.59 81 ASP A N 1
ATOM 654 C CA . ASP A 1 81 ? 17.146 -3.467 -8.253 1.00 58.59 81 ASP A CA 1
ATOM 655 C C . ASP A 1 81 ? 16.601 -4.745 -8.941 1.00 58.59 81 ASP A C 1
ATOM 657 O O . ASP A 1 81 ? 17.094 -5.837 -8.626 1.00 58.59 81 ASP A O 1
ATOM 661 N N . PRO A 1 82 ? 15.579 -4.650 -9.820 1.00 57.25 82 PRO A N 1
ATOM 662 C CA . PRO A 1 82 ? 15.007 -5.803 -10.521 1.00 57.25 82 PRO A CA 1
ATOM 663 C C . PRO A 1 82 ? 16.034 -6.605 -11.327 1.00 57.25 82 PRO A C 1
ATOM 665 O O . PRO A 1 82 ? 15.846 -7.805 -11.514 1.00 57.25 82 PRO A O 1
ATOM 668 N N . ASP A 1 83 ? 17.139 -5.982 -11.750 1.00 59.72 83 ASP A N 1
ATOM 669 C CA . ASP A 1 83 ? 18.224 -6.668 -12.462 1.00 59.72 83 ASP A CA 1
ATOM 670 C C . ASP A 1 83 ? 19.038 -7.603 -11.546 1.00 59.72 83 ASP A C 1
ATOM 672 O O . ASP A 1 83 ? 19.822 -8.429 -12.019 1.00 59.72 83 ASP A O 1
ATOM 676 N N . TYR A 1 84 ? 18.850 -7.497 -10.225 1.00 58.00 84 TYR A N 1
ATOM 677 C CA . TYR A 1 84 ? 19.620 -8.213 -9.205 1.00 58.00 84 TYR A CA 1
ATOM 678 C C . TYR A 1 84 ? 18.756 -9.058 -8.255 1.00 58.00 84 TYR A C 1
ATOM 680 O O . TYR A 1 84 ? 19.314 -9.811 -7.452 1.00 58.00 84 TYR A O 1
ATOM 688 N N . ALA A 1 85 ? 17.422 -8.965 -8.323 1.00 61.78 85 ALA A N 1
ATOM 689 C CA . ALA A 1 85 ? 16.512 -9.742 -7.484 1.00 61.78 85 ALA A CA 1
ATOM 690 C C . ALA A 1 85 ? 15.170 -10.042 -8.174 1.00 61.78 85 ALA A C 1
ATOM 692 O O . ALA A 1 85 ? 14.527 -9.150 -8.723 1.00 61.78 85 ALA A O 1
ATOM 693 N N . ASP A 1 86 ? 14.693 -11.285 -8.044 1.00 65.75 86 ASP A N 1
ATOM 694 C CA . ASP A 1 86 ? 13.330 -11.663 -8.428 1.00 65.75 86 ASP A CA 1
ATOM 695 C C . ASP A 1 86 ? 12.330 -11.115 -7.402 1.00 65.75 86 ASP A C 1
ATOM 697 O O . ASP A 1 86 ? 12.135 -11.678 -6.319 1.00 65.75 86 ASP A O 1
ATOM 701 N N . ILE A 1 87 ? 11.689 -9.996 -7.738 1.00 72.25 87 ILE A N 1
ATOM 702 C CA . ILE A 1 87 ? 10.716 -9.340 -6.863 1.00 72.25 87 ILE A CA 1
ATOM 703 C C . ILE A 1 87 ? 9.300 -9.781 -7.253 1.00 72.25 87 ILE A C 1
ATOM 705 O O . ILE A 1 87 ? 8.874 -9.551 -8.388 1.00 72.25 87 ILE A O 1
ATOM 709 N N . PRO A 1 88 ? 8.516 -10.374 -6.334 1.00 80.94 88 PRO A N 1
ATOM 710 C CA . PRO A 1 88 ? 7.186 -10.880 -6.652 1.00 80.94 88 PRO A CA 1
ATOM 711 C C . PRO A 1 88 ? 6.127 -9.773 -6.622 1.00 80.94 88 PRO A C 1
ATOM 713 O O . PRO A 1 88 ? 5.202 -9.790 -5.810 1.00 80.94 88 PRO A O 1
ATOM 716 N N . PHE A 1 89 ? 6.269 -8.795 -7.516 1.00 80.06 89 PHE A N 1
ATOM 717 C CA . PHE A 1 89 ? 5.412 -7.612 -7.610 1.00 80.06 89 PHE A CA 1
ATOM 718 C C . PHE A 1 89 ? 3.924 -7.946 -7.739 1.00 80.06 89 PHE A C 1
ATOM 720 O O . PHE A 1 89 ? 3.103 -7.377 -7.020 1.00 80.06 89 PHE A O 1
ATOM 727 N N . GLU A 1 90 ? 3.582 -8.911 -8.592 1.00 84.25 90 GLU A N 1
ATOM 728 C CA . GLU A 1 90 ? 2.203 -9.382 -8.769 1.00 84.25 90 GLU A CA 1
ATOM 729 C C . GLU A 1 90 ? 1.627 -9.948 -7.464 1.00 84.25 90 GLU A C 1
ATOM 731 O O . GLU A 1 90 ? 0.509 -9.620 -7.068 1.00 84.25 90 GLU A O 1
ATOM 736 N N . SER A 1 91 ? 2.412 -10.743 -6.732 1.00 86.44 91 SER A N 1
ATOM 737 C CA . SER A 1 91 ? 1.978 -11.307 -5.454 1.00 86.44 91 SER A CA 1
ATOM 738 C C . SER A 1 91 ? 1.826 -10.233 -4.374 1.00 86.44 91 SER A C 1
ATOM 740 O O . SER A 1 91 ? 0.843 -10.263 -3.632 1.00 86.44 91 SER A O 1
ATOM 742 N N . LEU A 1 92 ? 2.744 -9.261 -4.311 1.00 88.06 92 LEU A N 1
ATOM 743 C CA . LEU A 1 92 ? 2.702 -8.132 -3.368 1.00 88.06 92 LEU A CA 1
ATOM 744 C C . LEU A 1 92 ? 1.490 -7.212 -3.597 1.00 88.06 92 LEU A C 1
ATOM 746 O O . LEU A 1 92 ? 0.956 -6.641 -2.642 1.00 88.06 92 LEU A O 1
ATOM 750 N N . LEU A 1 93 ? 1.033 -7.078 -4.846 1.00 91.50 93 LEU A N 1
ATOM 751 C CA . LEU A 1 93 ? -0.159 -6.303 -5.207 1.00 91.50 93 LEU A CA 1
ATOM 752 C C . LEU A 1 93 ? -1.438 -7.145 -5.311 1.00 91.50 93 LEU A C 1
ATOM 754 O O . LEU A 1 93 ? -2.519 -6.596 -5.536 1.00 91.50 93 LEU A O 1
ATOM 758 N N . SER A 1 94 ? -1.352 -8.461 -5.106 1.00 92.88 94 SER A N 1
ATOM 759 C CA . SER A 1 94 ? -2.516 -9.341 -5.167 1.00 92.88 94 SER A CA 1
ATOM 760 C C . SER A 1 94 ? -3.545 -8.982 -4.093 1.00 92.88 94 SER A C 1
ATOM 762 O O . SER A 1 94 ? -3.220 -8.585 -2.970 1.00 92.88 94 SER A O 1
ATOM 764 N N . GLU A 1 95 ? -4.826 -9.149 -4.413 1.00 92.69 95 GLU A N 1
ATOM 765 C CA . GLU A 1 95 ? -5.905 -8.880 -3.460 1.00 92.69 95 GLU A CA 1
ATOM 766 C C . GLU A 1 95 ? -5.832 -9.782 -2.221 1.00 92.69 95 GLU A C 1
ATOM 768 O O . GLU A 1 95 ? -6.096 -9.327 -1.107 1.00 92.69 95 GLU A O 1
ATOM 773 N N . ALA A 1 96 ? -5.422 -11.039 -2.410 1.00 94.38 96 ALA A N 1
ATOM 774 C CA . ALA A 1 96 ? -5.232 -11.990 -1.323 1.00 94.38 96 ALA A CA 1
ATOM 775 C C . ALA A 1 96 ? -4.179 -11.496 -0.323 1.00 94.38 96 ALA A C 1
ATOM 777 O O . ALA A 1 96 ? -4.436 -11.490 0.881 1.00 94.38 96 ALA A O 1
ATOM 778 N N . TYR A 1 97 ? -3.035 -11.019 -0.821 1.00 94.12 97 TYR A N 1
ATOM 779 C CA . TYR A 1 97 ? -1.969 -10.505 0.032 1.00 94.12 97 TYR A CA 1
ATOM 780 C C . TYR A 1 97 ? -2.364 -9.192 0.722 1.00 94.12 97 TYR A C 1
ATOM 782 O O . TYR A 1 97 ? -2.142 -9.033 1.919 1.00 94.12 97 TYR A O 1
ATOM 790 N N . GLY A 1 98 ? -3.049 -8.280 0.021 1.00 94.94 98 GLY A N 1
ATOM 791 C CA . GLY A 1 98 ? -3.582 -7.055 0.634 1.00 94.94 98 GLY A CA 1
ATOM 792 C C . GLY A 1 98 ? -4.513 -7.346 1.817 1.00 94.94 98 GLY A C 1
ATOM 793 O O . GLY A 1 98 ? -4.406 -6.711 2.866 1.00 94.94 98 GLY A O 1
ATOM 794 N N . LYS A 1 99 ? -5.375 -8.363 1.687 1.00 96.12 99 LYS A N 1
ATOM 795 C CA . LYS A 1 99 ? -6.252 -8.828 2.770 1.00 96.12 99 LYS A 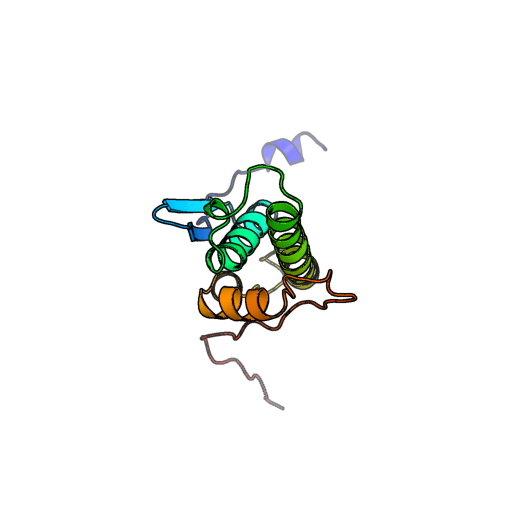CA 1
ATOM 796 C C . LYS A 1 99 ? -5.480 -9.459 3.930 1.00 96.12 99 LYS A C 1
ATOM 798 O O . LYS A 1 99 ? -5.816 -9.202 5.084 1.00 96.12 99 LYS A O 1
ATOM 803 N N . GLU A 1 100 ? -4.467 -10.270 3.636 1.00 95.19 100 GLU A N 1
ATOM 804 C CA . GLU A 1 100 ? -3.595 -10.873 4.650 1.00 95.19 100 GLU A CA 1
ATOM 805 C C . GLU A 1 100 ? -2.897 -9.800 5.489 1.00 95.19 100 GLU A C 1
ATOM 807 O O . GLU A 1 100 ? -2.950 -9.840 6.716 1.00 95.19 100 GLU A O 1
ATOM 812 N N . ARG A 1 101 ? -2.310 -8.795 4.832 1.00 94.69 101 ARG A N 1
ATOM 813 C CA . ARG A 1 101 ? -1.634 -7.690 5.515 1.00 94.69 101 ARG A CA 1
ATOM 814 C C . ARG A 1 101 ? -2.621 -6.831 6.303 1.00 94.69 101 ARG A C 1
ATOM 816 O O . ARG A 1 101 ? -2.338 -6.499 7.449 1.00 94.69 101 ARG A O 1
ATOM 823 N N . PHE A 1 102 ? -3.800 -6.531 5.753 1.00 95.81 102 PHE A N 1
ATOM 824 C CA . PHE A 1 102 ? -4.830 -5.777 6.475 1.00 95.81 102 PHE A CA 1
ATOM 825 C C . PHE A 1 102 ? -5.287 -6.472 7.767 1.00 95.81 102 PHE A C 1
ATOM 827 O O . PHE A 1 102 ? -5.535 -5.801 8.764 1.00 95.81 102 PHE A O 1
ATOM 834 N N . ALA A 1 103 ? -5.346 -7.808 7.790 1.00 94.88 103 ALA A N 1
ATOM 835 C CA . ALA A 1 103 ? -5.734 -8.568 8.981 1.00 94.88 103 ALA A CA 1
ATOM 836 C C . ALA A 1 103 ? -4.771 -8.399 10.175 1.00 94.88 103 ALA A C 1
ATOM 838 O O . ALA A 1 103 ? -5.119 -8.775 11.293 1.00 94.88 103 ALA A O 1
ATOM 839 N N . LEU A 1 104 ? -3.579 -7.837 9.951 1.00 93.44 104 LEU A N 1
ATOM 840 C CA . LEU A 1 104 ? -2.610 -7.522 10.999 1.00 93.44 104 LEU A CA 1
ATOM 841 C C . LEU A 1 104 ? -2.902 -6.188 11.708 1.00 93.44 104 LEU A C 1
ATOM 843 O O . LEU A 1 104 ? -2.290 -5.909 12.735 1.00 93.44 104 LEU A O 1
ATOM 847 N N . ILE A 1 105 ? -3.809 -5.364 11.174 1.00 93.75 105 ILE A N 1
ATOM 848 C CA . ILE A 1 105 ? -4.163 -4.058 11.736 1.00 93.75 105 ILE A CA 1
ATOM 849 C C . ILE A 1 105 ? -5.203 -4.245 12.849 1.00 93.75 105 ILE A C 1
ATOM 851 O O . ILE A 1 105 ? -6.350 -4.609 12.589 1.00 93.75 105 ILE A O 1
ATOM 855 N N . ASP A 1 106 ? -4.824 -3.938 14.091 1.00 92.19 106 ASP A N 1
ATOM 856 C CA . ASP A 1 106 ? -5.762 -3.816 15.214 1.00 92.19 106 ASP A CA 1
ATOM 857 C C . ASP A 1 106 ? -6.402 -2.416 15.190 1.00 92.19 106 ASP A C 1
ATOM 859 O O . ASP A 1 106 ? -5.688 -1.429 15.347 1.00 92.19 106 ASP A O 1
ATOM 863 N N . PRO A 1 107 ? -7.728 -2.268 15.010 1.00 90.38 107 PRO A N 1
ATOM 864 C CA . PRO A 1 107 ? -8.368 -0.957 14.888 1.00 90.38 107 PRO A CA 1
ATOM 865 C C . PRO A 1 107 ? -8.332 -0.124 16.179 1.00 90.38 107 PRO A C 1
ATOM 867 O O . PRO A 1 107 ? -8.534 1.087 16.123 1.00 90.38 107 PRO A O 1
ATOM 870 N N . ALA A 1 108 ? -8.105 -0.746 17.340 1.00 89.81 108 ALA A N 1
ATOM 871 C CA . ALA A 1 108 ? -8.121 -0.074 18.638 1.00 89.81 108 ALA A CA 1
ATOM 872 C C . ALA A 1 108 ? -6.719 0.259 19.165 1.00 89.81 108 ALA A C 1
ATOM 874 O O . ALA A 1 108 ? -6.590 0.986 20.156 1.00 89.81 108 ALA A O 1
ATOM 875 N N . ARG A 1 109 ? -5.660 -0.287 18.557 1.00 88.94 109 ARG A N 1
ATOM 876 C CA . ARG A 1 109 ? -4.305 -0.172 19.093 1.00 88.94 109 ARG A CA 1
ATOM 877 C C . ARG A 1 109 ? -3.258 -0.229 17.992 1.00 88.94 109 ARG A C 1
ATOM 879 O O . ARG A 1 109 ? -3.304 -1.086 17.123 1.00 88.94 109 ARG A O 1
ATOM 886 N N . ALA A 1 110 ? -2.253 0.638 18.093 1.00 85.12 110 ALA A N 1
ATOM 887 C CA . ALA A 1 110 ? -1.058 0.531 17.265 1.00 85.12 110 ALA A CA 1
ATOM 888 C C . ALA A 1 110 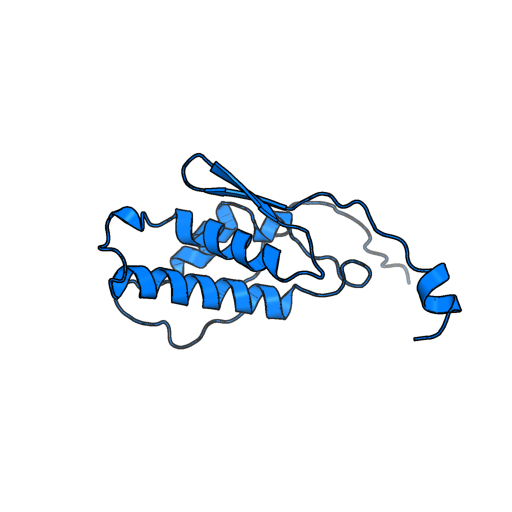? -0.358 -0.805 17.521 1.00 85.12 110 ALA A C 1
ATOM 890 O O . ALA A 1 110 ? -0.085 -1.172 18.670 1.00 85.12 110 ALA A O 1
ATOM 891 N N . THR A 1 111 ? -0.040 -1.525 16.456 1.00 77.06 111 THR A N 1
ATOM 892 C CA . THR A 1 111 ? 0.593 -2.830 16.601 1.00 77.06 111 THR A CA 1
ATOM 893 C C . THR A 1 111 ? 2.071 -2.636 16.963 1.00 77.06 111 THR A C 1
ATOM 895 O O . THR A 1 111 ? 2.760 -1.837 16.312 1.00 77.06 111 THR A O 1
ATOM 898 N N . PRO A 1 112 ? 2.574 -3.297 18.025 1.00 67.31 112 PRO A N 1
ATOM 899 C CA . PRO A 1 112 ? 3.876 -2.971 18.607 1.00 67.31 112 PRO A CA 1
ATOM 900 C C . PRO A 1 112 ? 5.056 -3.230 17.661 1.00 67.31 112 PRO A C 1
ATOM 902 O O . PRO A 1 112 ? 5.911 -2.360 17.539 1.00 67.31 112 PRO A O 1
ATOM 905 N N . GLU A 1 113 ? 5.070 -4.345 16.928 1.00 67.06 113 GLU A N 1
ATOM 906 C CA . GLU A 1 113 ? 6.102 -4.670 15.931 1.00 67.06 113 GLU A CA 1
ATOM 907 C C . GLU A 1 113 ? 5.499 -5.450 14.760 1.00 67.06 113 GLU A C 1
ATOM 909 O O . GLU A 1 113 ? 4.635 -6.307 14.950 1.00 67.06 113 GLU A O 1
ATOM 914 N N . PHE A 1 114 ? 5.988 -5.163 13.554 1.00 65.06 114 PHE A N 1
ATOM 915 C CA . PHE A 1 114 ? 5.710 -5.930 12.346 1.00 65.06 114 PHE A CA 1
ATOM 916 C C . PHE A 1 114 ? 7.033 -6.283 11.677 1.00 65.06 114 PHE A C 1
ATOM 918 O O . PHE A 1 114 ? 7.954 -5.474 11.682 1.00 65.06 114 PHE A O 1
ATOM 925 N N . GLY A 1 115 ? 7.098 -7.468 11.076 1.00 64.06 115 GLY A N 1
ATOM 926 C CA . GLY A 1 115 ? 8.101 -7.783 10.068 1.00 64.06 115 GLY A CA 1
ATOM 927 C C . GLY A 1 115 ? 7.511 -7.714 8.652 1.00 64.06 115 GLY A C 1
ATOM 928 O O . GLY A 1 115 ? 6.280 -7.637 8.482 1.00 64.06 115 GLY A O 1
ATOM 929 N N . PRO A 1 116 ? 8.367 -7.791 7.623 1.00 68.00 116 PRO A N 1
ATOM 930 C CA . PRO A 1 116 ? 7.921 -7.994 6.249 1.00 68.00 116 PRO A CA 1
ATOM 931 C C . PRO A 1 116 ? 7.104 -9.286 6.138 1.00 68.00 116 PRO A C 1
ATOM 933 O O . PRO A 1 116 ? 7.423 -10.285 6.788 1.00 68.00 116 PRO A O 1
ATOM 936 N N . GLY A 1 117 ? 6.035 -9.258 5.342 1.00 70.81 117 GLY A N 1
ATOM 937 C CA . GLY A 1 117 ? 5.232 -10.446 5.054 1.00 70.81 117 GLY A CA 1
ATOM 938 C C . GLY A 1 117 ? 5.925 -11.382 4.063 1.00 70.81 117 GLY A C 1
ATOM 939 O O . GLY A 1 117 ? 6.985 -11.061 3.528 1.00 70.81 117 GLY A O 1
ATOM 940 N N . GLU A 1 118 ? 5.325 -12.548 3.819 1.00 74.75 118 GLU A N 1
ATOM 941 C CA . GLU A 1 118 ? 5.825 -13.519 2.838 1.00 74.75 118 GLU A CA 1
ATOM 942 C C . GLU A 1 118 ? 4.781 -13.731 1.730 1.00 74.75 118 GLU A C 1
ATOM 944 O O . GLU A 1 118 ? 3.882 -14.564 1.874 1.00 74.75 118 GLU A O 1
ATOM 949 N N . PRO A 1 119 ? 4.850 -12.970 0.620 1.00 71.56 119 PRO A N 1
ATOM 950 C CA . PRO A 1 119 ? 3.906 -13.124 -0.477 1.00 71.56 119 PRO A CA 1
ATOM 951 C C . PRO A 1 119 ? 4.065 -14.504 -1.128 1.00 71.56 119 PRO A C 1
ATOM 953 O O . PRO A 1 119 ? 5.173 -14.940 -1.451 1.00 71.56 119 PRO A O 1
ATOM 956 N N . LYS A 1 120 ? 2.946 -15.197 -1.367 1.00 73.38 120 LYS A N 1
ATOM 957 C CA . LYS A 1 120 ? 2.960 -16.477 -2.088 1.00 73.38 120 LYS A CA 1
ATOM 958 C C . LYS A 1 120 ? 3.341 -16.248 -3.549 1.00 73.38 120 LYS A C 1
ATOM 960 O O . LYS A 1 120 ? 2.671 -15.505 -4.263 1.00 73.38 120 LYS A O 1
ATOM 965 N N . LEU A 1 121 ? 4.402 -16.910 -3.997 1.00 56.06 121 LEU A N 1
ATOM 966 C CA . LEU A 1 121 ? 4.813 -16.931 -5.398 1.00 56.06 121 LEU A CA 1
ATOM 967 C C . LEU A 1 121 ? 3.856 -17.842 -6.183 1.00 56.06 121 LEU A C 1
ATOM 969 O O . LEU A 1 121 ? 3.913 -19.061 -6.029 1.00 56.06 121 LEU A O 1
ATOM 973 N N . GLU A 1 122 ? 2.986 -17.291 -7.028 1.00 44.59 122 GLU A N 1
ATOM 974 C CA . GLU A 1 122 ? 2.192 -18.100 -7.963 1.00 44.59 122 GLU A CA 1
ATOM 975 C C . GLU A 1 122 ? 2.852 -18.108 -9.360 1.00 44.59 122 GLU A C 1
ATOM 977 O O . GLU A 1 122 ? 2.553 -17.283 -10.212 1.00 44.59 122 GLU A O 1
ATOM 982 N N . GLY A 1 123 ? 3.761 -19.078 -9.575 1.00 42.09 123 GLY A N 1
ATOM 983 C CA . GLY A 1 123 ? 4.218 -19.611 -10.880 1.00 42.09 123 GLY A CA 1
ATOM 984 C C . GLY A 1 123 ? 5.260 -18.791 -11.666 1.00 42.09 123 GLY A C 1
ATOM 985 O O . GLY A 1 123 ? 4.934 -17.788 -12.284 1.00 42.09 123 GLY A O 1
ATOM 986 N N . ARG A 1 124 ? 6.513 -19.262 -11.802 1.00 33.47 124 ARG A N 1
ATOM 987 C CA . ARG A 1 124 ? 6.910 -20.296 -12.788 1.00 33.47 124 ARG A CA 1
ATOM 988 C C . ARG A 1 124 ? 7.959 -21.271 -12.215 1.00 33.47 124 ARG A C 1
ATOM 990 O O . ARG A 1 124 ? 8.905 -20.869 -11.552 1.00 33.47 124 ARG A O 1
ATOM 997 N N . ALA A 1 125 ? 7.777 -22.562 -12.496 1.00 41.94 125 ALA A N 1
ATOM 998 C CA . ALA A 1 125 ? 8.656 -23.652 -12.080 1.00 41.94 125 ALA A CA 1
ATOM 999 C C . ALA A 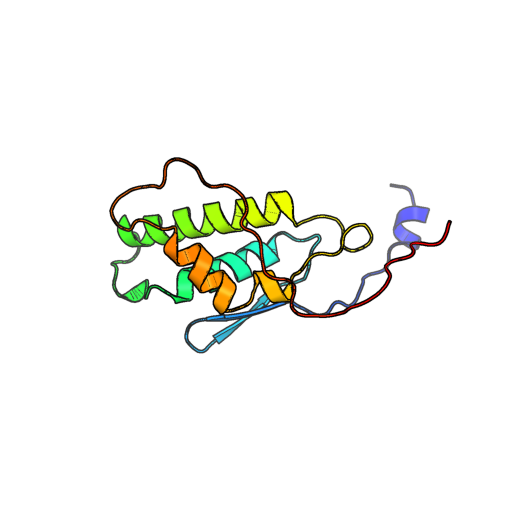1 125 ? 9.965 -23.747 -12.900 1.00 41.94 125 ALA A C 1
ATOM 1001 O O . ALA A 1 125 ? 10.026 -23.326 -14.053 1.00 41.94 125 ALA A O 1
ATOM 1002 N N . THR A 1 126 ? 10.940 -24.435 -12.288 1.00 42.69 126 THR A N 1
ATOM 1003 C CA . THR A 1 126 ? 12.164 -25.068 -12.826 1.00 42.69 126 THR A CA 1
ATOM 1004 C C . THR A 1 126 ? 13.344 -24.167 -13.206 1.00 42.69 126 THR A C 1
ATOM 1006 O O . THR A 1 126 ? 13.404 -23.660 -14.317 1.00 42.69 126 THR A O 1
ATOM 1009 N N . HIS A 1 127 ? 14.343 -24.094 -12.317 1.00 34.91 127 HIS A N 1
ATOM 1010 C CA . HIS A 1 127 ? 15.653 -24.741 -12.509 1.00 34.91 127 HIS A CA 1
ATOM 1011 C C . HIS A 1 127 ? 16.189 -25.192 -11.139 1.00 34.91 127 HIS A C 1
ATOM 1013 O O . HIS A 1 127 ? 16.895 -24.468 -10.449 1.00 34.91 127 HIS A O 1
ATOM 1019 N N . VAL A 1 128 ? 15.840 -26.418 -10.739 1.00 43.12 128 VAL A N 1
ATOM 1020 C CA . VAL A 1 128 ? 16.700 -27.178 -9.826 1.00 43.12 128 VAL A CA 1
ATOM 1021 C C . VAL A 1 128 ? 17.834 -27.697 -10.698 1.00 43.12 128 VAL A C 1
ATOM 1023 O O . VAL A 1 128 ? 17.692 -28.713 -11.373 1.00 43.12 128 VAL A O 1
ATOM 1026 N N . SER A 1 129 ? 18.938 -26.961 -10.755 1.00 35.38 129 SER A N 1
ATOM 1027 C CA . SER A 1 129 ? 20.215 -27.512 -11.195 1.00 35.38 129 SER A CA 1
ATOM 1028 C C . SER A 1 129 ? 20.869 -28.174 -9.991 1.00 35.38 129 SER A C 1
ATOM 1030 O O . SER A 1 129 ? 21.766 -27.620 -9.364 1.00 35.38 129 SER A O 1
ATOM 1032 N N . ASP A 1 130 ? 20.362 -29.360 -9.672 1.00 38.22 130 ASP A N 1
ATOM 1033 C CA . ASP A 1 130 ? 21.114 -30.371 -8.953 1.00 38.22 130 ASP A CA 1
ATOM 1034 C C . ASP A 1 130 ? 21.738 -31.274 -10.024 1.00 38.22 130 ASP A C 1
ATOM 1036 O O . ASP A 1 130 ? 21.051 -32.049 -10.695 1.00 38.22 130 ASP A O 1
ATOM 1040 N N . CYS A 1 131 ? 23.033 -31.091 -10.279 1.00 39.25 131 CYS A N 1
ATOM 1041 C CA . CYS A 1 131 ? 23.820 -32.025 -11.070 1.00 39.25 131 CYS A CA 1
ATOM 1042 C C . CYS A 1 131 ? 25.274 -32.009 -10.582 1.00 39.25 131 CYS A C 1
ATOM 1044 O O . CYS A 1 131 ? 26.079 -31.236 -11.088 1.00 39.25 131 CYS A O 1
ATOM 1046 N N . ARG A 1 132 ? 25.528 -32.911 -9.623 1.00 37.84 132 ARG A N 1
ATOM 1047 C CA . ARG A 1 132 ? 26.802 -33.543 -9.218 1.00 37.84 132 ARG A CA 1
ATOM 1048 C C . ARG A 1 132 ? 27.978 -32.670 -8.787 1.00 37.84 132 ARG A C 1
ATOM 1050 O O . ARG A 1 132 ? 28.560 -31.966 -9.634 1.00 37.84 132 ARG A O 1
#